Protein AF-N0AZV4-F1 (afdb_monomer_lite)

Structure (mmCIF, N/CA/C/O backbone):
data_AF-N0AZV4-F1
#
_entry.id   AF-N0AZV4-F1
#
loop_
_atom_site.group_PDB
_atom_site.id
_atom_site.type_symbol
_atom_site.label_atom_id
_atom_site.label_alt_id
_atom_site.label_comp_id
_atom_site.label_asym_id
_atom_site.label_entity_id
_atom_site.label_seq_id
_atom_site.pdbx_PDB_ins_code
_atom_site.Cartn_x
_atom_site.Cartn_y
_atom_site.Cartn_z
_atom_site.occupancy
_atom_site.B_iso_or_equiv
_atom_site.auth_seq_id
_atom_site.auth_comp_id
_atom_site.auth_asym_id
_atom_site.auth_atom_id
_atom_site.pdbx_PDB_model_num
ATOM 1 N N . MET A 1 1 ? -8.189 14.325 -25.756 1.00 45.78 1 MET A N 1
ATOM 2 C CA . MET A 1 1 ? -7.989 13.618 -24.470 1.00 45.78 1 MET A CA 1
ATOM 3 C C . MET A 1 1 ? -6.565 13.884 -24.007 1.00 45.78 1 MET A C 1
ATOM 5 O O . MET A 1 1 ? -5.640 13.438 -24.674 1.00 45.78 1 MET A O 1
ATOM 9 N N . ALA A 1 2 ? -6.369 14.674 -22.948 1.00 57.88 2 ALA A N 1
ATOM 10 C CA . ALA A 1 2 ? -5.029 14.943 -22.431 1.00 57.88 2 ALA A CA 1
ATOM 11 C C . ALA A 1 2 ? -4.449 13.650 -21.839 1.00 57.88 2 ALA A C 1
ATOM 13 O O . ALA A 1 2 ? -5.043 13.038 -20.949 1.00 57.88 2 ALA A O 1
ATOM 14 N N . LYS A 1 3 ? -3.314 13.203 -22.378 1.00 57.72 3 LYS A N 1
ATOM 15 C CA . LYS A 1 3 ? -2.572 12.045 -21.879 1.00 57.72 3 LYS A CA 1
ATOM 16 C C . LYS A 1 3 ? -2.092 12.398 -20.470 1.00 57.72 3 LYS A C 1
ATOM 18 O O . LYS A 1 3 ? -1.227 13.253 -20.327 1.00 57.72 3 LYS A O 1
ATOM 23 N N . ARG A 1 4 ? -2.692 11.797 -19.435 1.00 60.66 4 ARG A N 1
ATOM 24 C CA . ARG A 1 4 ? -2.234 11.973 -18.048 1.00 60.66 4 ARG A CA 1
ATOM 25 C C . ARG A 1 4 ? -0.756 11.600 -17.988 1.00 60.66 4 ARG A C 1
ATOM 27 O O . ARG A 1 4 ? -0.390 10.487 -18.372 1.00 60.66 4 ARG A O 1
ATOM 34 N N . GLU A 1 5 ? 0.077 12.538 -17.551 1.00 63.75 5 GLU A N 1
ATOM 35 C CA . GLU A 1 5 ? 1.502 12.299 -17.363 1.00 63.75 5 GLU A CA 1
ATOM 36 C C . GLU A 1 5 ? 1.699 11.099 -16.438 1.00 63.75 5 GLU A C 1
ATOM 38 O O . GLU A 1 5 ? 1.041 10.958 -15.401 1.00 63.75 5 GLU A O 1
ATOM 43 N N . ARG A 1 6 ? 2.576 10.179 -16.845 1.00 60.81 6 ARG A N 1
ATOM 44 C CA . ARG A 1 6 ? 2.829 8.953 -16.095 1.00 60.81 6 ARG A CA 1
ATOM 45 C C . ARG A 1 6 ? 3.603 9.331 -14.834 1.00 60.81 6 ARG A C 1
ATOM 47 O O . ARG A 1 6 ? 4.824 9.444 -14.882 1.00 60.81 6 ARG A O 1
ATOM 54 N N . ARG A 1 7 ? 2.893 9.523 -13.716 1.00 66.44 7 ARG A N 1
ATOM 55 C CA . ARG A 1 7 ? 3.500 9.741 -12.394 1.00 66.44 7 ARG A CA 1
ATOM 56 C C . ARG A 1 7 ? 4.497 8.606 -12.123 1.00 66.44 7 ARG A C 1
ATOM 58 O O . ARG A 1 7 ? 4.108 7.439 -12.037 1.00 66.44 7 ARG A O 1
ATOM 65 N N . LYS A 1 8 ? 5.792 8.928 -12.056 1.00 71.69 8 LYS A N 1
ATOM 66 C CA . LYS A 1 8 ? 6.832 7.988 -11.623 1.00 71.69 8 LYS A CA 1
ATOM 67 C C . LYS A 1 8 ? 6.859 8.004 -10.099 1.00 71.69 8 LYS A C 1
ATOM 69 O O . LYS A 1 8 ? 7.333 8.963 -9.506 1.00 71.69 8 LYS A O 1
ATOM 74 N N . PHE A 1 9 ? 6.337 6.953 -9.478 1.00 77.19 9 PHE A N 1
ATOM 75 C CA . PHE A 1 9 ? 6.478 6.755 -8.038 1.00 77.19 9 PHE A CA 1
ATOM 76 C C . PHE A 1 9 ? 7.834 6.107 -7.760 1.00 77.19 9 PHE A C 1
ATOM 78 O O . PHE A 1 9 ? 8.095 5.004 -8.257 1.00 77.19 9 PHE A O 1
ATOM 85 N N . THR A 1 10 ? 8.687 6.796 -7.003 1.00 83.88 10 THR A N 1
ATOM 86 C CA . THR A 1 10 ? 9.971 6.261 -6.531 1.00 83.88 10 THR A CA 1
ATOM 87 C C . THR A 1 10 ? 9.743 5.095 -5.573 1.00 83.88 10 THR A C 1
ATOM 89 O O . THR A 1 10 ? 8.654 4.927 -5.018 1.00 83.88 10 THR A O 1
ATOM 92 N N . GLU A 1 11 ? 10.753 4.248 -5.395 1.00 80.38 11 GLU A N 1
ATOM 93 C CA . GLU A 1 11 ? 10.661 3.123 -4.459 1.00 80.38 11 GLU A CA 1
ATOM 94 C C . GLU A 1 11 ? 10.489 3.602 -3.014 1.00 80.38 11 GLU A C 1
ATOM 96 O O . GLU A 1 11 ? 9.653 3.063 -2.294 1.00 80.38 11 GLU A O 1
ATOM 101 N N . GLU A 1 12 ? 11.160 4.689 -2.627 1.00 81.25 12 GLU A N 1
ATOM 102 C CA . GLU A 1 12 ? 10.981 5.336 -1.321 1.00 81.25 12 GLU A CA 1
ATOM 103 C C . GLU A 1 12 ? 9.532 5.771 -1.086 1.00 81.25 12 GLU A C 1
ATOM 105 O O . GLU A 1 12 ? 8.976 5.520 -0.018 1.00 81.25 12 GLU A O 1
ATOM 110 N N . PHE A 1 13 ? 8.884 6.357 -2.099 1.00 85.94 13 PHE A N 1
ATOM 111 C CA . PHE A 1 13 ? 7.482 6.753 -2.001 1.00 85.94 13 PHE A CA 1
ATOM 112 C C . PHE A 1 13 ? 6.572 5.539 -1.793 1.00 85.94 13 PHE A C 1
ATOM 114 O O . PHE A 1 13 ? 5.708 5.550 -0.918 1.00 85.94 13 PHE A O 1
ATOM 121 N N . LYS A 1 14 ? 6.779 4.459 -2.558 1.00 86.38 14 LYS A N 1
ATOM 122 C CA . LYS A 1 14 ? 6.003 3.218 -2.393 1.00 86.38 14 LYS A CA 1
ATOM 123 C C . LYS A 1 14 ? 6.192 2.635 -0.995 1.00 86.38 14 LYS A C 1
ATOM 125 O O . LYS A 1 14 ? 5.209 2.236 -0.375 1.00 86.38 14 LYS A O 1
ATOM 130 N N . ASN A 1 15 ? 7.423 2.645 -0.487 1.00 85.25 15 ASN A N 1
ATOM 131 C CA . ASN A 1 15 ? 7.734 2.184 0.861 1.00 85.25 15 ASN A CA 1
ATOM 132 C C . ASN A 1 15 ? 7.012 3.025 1.912 1.00 85.25 15 ASN A C 1
ATOM 134 O O . ASN A 1 15 ? 6.369 2.452 2.784 1.00 85.25 15 ASN A O 1
ATOM 138 N N . GLN A 1 16 ? 7.025 4.355 1.795 1.00 87.88 16 GLN A N 1
ATOM 139 C CA . GLN A 1 16 ? 6.276 5.232 2.700 1.00 87.88 16 GLN A CA 1
ATOM 140 C C . GLN A 1 16 ? 4.774 4.917 2.693 1.00 87.88 16 GLN A C 1
ATOM 142 O O . GLN A 1 16 ? 4.178 4.780 3.758 1.00 87.88 16 GLN A O 1
ATOM 147 N N . MET A 1 17 ? 4.164 4.717 1.520 1.00 89.75 17 MET A N 1
ATOM 148 C CA . MET A 1 17 ? 2.736 4.374 1.424 1.00 89.75 17 MET A CA 1
ATOM 149 C C . MET A 1 17 ? 2.406 3.035 2.095 1.00 89.75 17 MET A C 1
ATOM 151 O O . MET A 1 17 ? 1.404 2.919 2.802 1.00 89.75 17 MET A O 1
ATOM 155 N N . VAL A 1 18 ? 3.252 2.020 1.900 1.00 87.38 18 VAL A N 1
ATOM 156 C CA . VAL A 1 18 ? 3.074 0.711 2.543 1.00 87.38 18 VAL A CA 1
ATOM 157 C C . VAL A 1 18 ? 3.298 0.808 4.052 1.00 87.38 18 VAL A C 1
ATOM 159 O O . VAL A 1 18 ? 2.534 0.219 4.809 1.00 87.38 18 VAL A O 1
ATOM 162 N N . GLN A 1 19 ? 4.284 1.581 4.509 1.00 87.06 19 GLN A N 1
ATOM 163 C CA . GLN A 1 19 ? 4.529 1.813 5.934 1.00 87.06 19 GLN A CA 1
ATOM 164 C C . GLN A 1 19 ? 3.340 2.505 6.609 1.00 87.06 19 GLN A C 1
ATOM 166 O O . GLN A 1 19 ? 2.943 2.095 7.692 1.00 87.06 19 GLN A O 1
ATOM 171 N N . LEU A 1 20 ? 2.708 3.494 5.967 1.00 89.31 20 LEU A N 1
ATOM 172 C CA . LEU A 1 20 ? 1.473 4.105 6.480 1.00 89.31 20 LEU A CA 1
ATOM 173 C C . LEU A 1 20 ? 0.356 3.067 6.647 1.00 89.31 20 LEU A C 1
ATOM 175 O O . LEU A 1 20 ? -0.324 3.056 7.671 1.00 89.31 20 LEU A O 1
ATOM 179 N N . TYR A 1 21 ? 0.202 2.167 5.672 1.00 88.38 21 TYR A N 1
ATOM 180 C CA . TYR A 1 21 ? -0.770 1.079 5.754 1.00 88.38 21 TYR A CA 1
ATOM 181 C C . TYR A 1 21 ? -0.453 0.096 6.897 1.00 88.38 21 TYR A C 1
ATOM 183 O O . TYR A 1 21 ? -1.351 -0.281 7.648 1.00 88.38 21 TYR A O 1
ATOM 191 N N . LEU A 1 22 ? 0.818 -0.281 7.072 1.00 84.19 22 LEU A N 1
ATOM 192 C CA . LEU A 1 22 ? 1.267 -1.161 8.160 1.00 84.19 22 LEU A CA 1
ATOM 193 C C . LEU A 1 22 ? 1.136 -0.508 9.545 1.00 84.19 22 LEU A C 1
ATOM 195 O O . LEU A 1 22 ? 0.825 -1.197 10.510 1.00 84.19 22 LEU A O 1
ATOM 199 N N . ASN A 1 23 ? 1.291 0.816 9.631 1.00 86.94 23 ASN A N 1
ATOM 200 C CA . ASN A 1 23 ? 1.076 1.607 10.848 1.00 86.94 23 ASN A CA 1
ATOM 201 C C . ASN A 1 23 ? -0.412 1.757 11.233 1.00 86.94 23 ASN A C 1
ATOM 203 O O . ASN A 1 23 ? -0.729 2.458 12.190 1.00 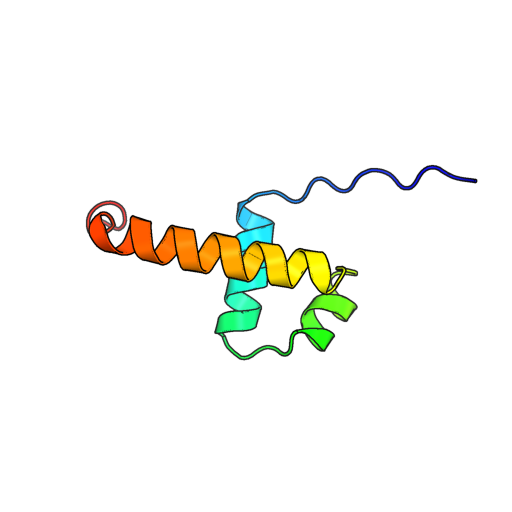86.94 23 ASN A O 1
ATOM 207 N N . GLY A 1 24 ? -1.335 1.122 10.501 1.00 87.50 24 GLY A N 1
ATOM 208 C CA . GLY A 1 24 ? -2.766 1.114 10.815 1.00 87.50 24 GLY A CA 1
ATOM 209 C C . GLY A 1 24 ? -3.582 2.204 10.119 1.00 87.50 24 GLY A C 1
ATOM 210 O O . GLY A 1 24 ? -4.784 2.311 10.364 1.00 87.50 24 GLY A O 1
ATOM 211 N N . LYS A 1 25 ? -2.977 2.994 9.220 1.00 88.56 25 LYS A N 1
ATOM 212 C CA . LYS A 1 25 ? -3.712 3.970 8.404 1.00 88.56 25 LYS A CA 1
ATOM 213 C C . LYS A 1 25 ? -4.571 3.220 7.378 1.00 88.56 25 LYS A C 1
ATOM 215 O O . LYS A 1 25 ? -4.116 2.281 6.717 1.00 88.56 25 LYS A O 1
ATOM 220 N N . SER A 1 26 ? -5.837 3.611 7.241 1.00 89.06 26 SER A N 1
ATOM 221 C CA . SER A 1 26 ? -6.768 2.898 6.360 1.00 89.06 26 SER A CA 1
ATOM 222 C C . SER A 1 26 ? -6.379 3.069 4.891 1.00 89.06 26 SER A C 1
ATOM 224 O O . SER A 1 26 ? -6.057 4.172 4.444 1.00 89.06 26 SER A O 1
ATOM 226 N N . ARG A 1 27 ? -6.484 1.991 4.098 1.00 88.56 27 ARG A N 1
ATOM 227 C CA . ARG A 1 27 ? -6.200 2.025 2.649 1.00 88.56 27 ARG A CA 1
ATOM 228 C C . ARG A 1 27 ? -6.968 3.140 1.950 1.00 88.56 27 ARG A C 1
ATOM 230 O O . ARG A 1 27 ? -6.413 3.798 1.080 1.00 88.56 27 ARG A O 1
ATOM 237 N N . GLN A 1 28 ? -8.229 3.357 2.329 1.00 88.31 28 GLN A N 1
ATOM 238 C CA . GLN A 1 28 ? -9.081 4.377 1.712 1.00 88.31 28 GLN A CA 1
ATOM 239 C C . GLN A 1 28 ? -8.571 5.797 1.959 1.00 88.31 28 GLN A C 1
ATOM 241 O O . GLN A 1 28 ? -8.706 6.646 1.082 1.00 88.31 28 GLN A O 1
ATOM 246 N N . GLU A 1 29 ? -7.984 6.047 3.126 1.00 90.12 29 GLU A N 1
ATOM 247 C CA . GLU A 1 29 ? -7.422 7.348 3.477 1.00 90.12 29 GLU A CA 1
ATOM 248 C C . GLU A 1 29 ? -6.158 7.620 2.660 1.00 90.12 29 GLU A C 1
ATOM 250 O O . GLU A 1 29 ? -6.080 8.642 1.990 1.00 90.12 29 GLU A O 1
ATOM 255 N N . ILE A 1 30 ? -5.245 6.645 2.585 1.00 89.62 30 ILE A N 1
ATOM 256 C CA . ILE A 1 30 ? -4.023 6.724 1.764 1.00 89.62 30 ILE A CA 1
ATOM 257 C C . ILE A 1 30 ? -4.373 6.912 0.277 1.00 89.62 30 ILE A C 1
ATOM 259 O O . ILE A 1 30 ? -3.785 7.733 -0.421 1.00 89.62 30 ILE A O 1
ATOM 263 N N . ILE A 1 31 ? -5.367 6.172 -0.217 1.00 89.56 31 ILE A N 1
ATOM 264 C CA . ILE A 1 31 ? -5.858 6.276 -1.597 1.00 89.56 31 ILE A CA 1
ATOM 265 C C . ILE A 1 31 ? -6.393 7.675 -1.902 1.00 89.56 31 ILE A C 1
ATOM 267 O O . ILE A 1 31 ? -6.095 8.214 -2.965 1.00 89.56 31 ILE A O 1
ATOM 271 N N . ARG A 1 32 ? -7.170 8.258 -0.984 1.00 88.88 32 ARG A N 1
ATOM 272 C CA . ARG A 1 32 ? -7.759 9.592 -1.149 1.00 88.88 32 ARG A CA 1
ATOM 273 C C . ARG A 1 32 ? -6.726 10.707 -1.021 1.00 88.88 32 ARG A C 1
ATOM 275 O O . ARG A 1 32 ? -6.731 11.613 -1.843 1.00 88.88 32 ARG A O 1
ATOM 282 N N . GLU A 1 33 ? -5.857 10.632 -0.018 1.00 88.94 33 GLU A N 1
ATOM 283 C CA . GLU A 1 33 ? -4.842 11.648 0.287 1.00 88.94 33 GLU A CA 1
ATOM 284 C C . GLU A 1 33 ? -3.790 11.750 -0.826 1.00 88.94 33 GLU A C 1
ATOM 286 O O . GLU A 1 33 ? -3.400 12.847 -1.216 1.00 88.94 33 GLU A O 1
ATOM 291 N N . TYR A 1 34 ? -3.389 10.609 -1.393 1.00 87.25 34 TYR A N 1
ATOM 292 C CA . TYR A 1 34 ? -2.331 10.539 -2.405 1.00 87.25 34 TYR A CA 1
ATOM 293 C C . TYR A 1 34 ? -2.841 10.268 -3.830 1.00 87.25 34 TYR A C 1
ATOM 295 O O . TYR A 1 34 ? -2.029 10.059 -4.735 1.00 87.25 34 TYR A O 1
ATOM 303 N N . ASP A 1 35 ? -4.164 10.272 -4.046 1.00 86.06 35 ASP A N 1
ATOM 304 C CA . ASP A 1 35 ? -4.809 10.005 -5.345 1.00 86.06 35 ASP A CA 1
ATOM 305 C C . ASP A 1 35 ? -4.282 8.703 -5.993 1.00 86.06 35 ASP A C 1
ATOM 307 O O . ASP A 1 35 ? -3.912 8.634 -7.171 1.00 86.06 35 ASP A O 1
ATOM 311 N N . LEU A 1 36 ? -4.166 7.656 -5.170 1.00 85.38 36 LEU A N 1
ATOM 312 C CA . LEU A 1 36 ? -3.644 6.348 -5.561 1.00 85.38 36 LEU A CA 1
ATOM 313 C C . LEU A 1 36 ? -4.778 5.407 -5.946 1.00 85.38 36 LEU A C 1
ATOM 315 O O . LEU A 1 36 ? -5.880 5.473 -5.419 1.00 85.38 36 LEU A O 1
ATOM 319 N N . THR A 1 37 ? -4.502 4.449 -6.830 1.00 87.81 37 THR A N 1
ATOM 320 C CA . THR A 1 37 ? -5.478 3.381 -7.075 1.00 87.81 37 THR A CA 1
ATOM 321 C C . THR A 1 37 ? -5.330 2.276 -6.025 1.00 87.81 37 THR A C 1
ATOM 323 O O . THR A 1 37 ? -4.199 1.930 -5.663 1.00 87.81 37 THR A O 1
ATOM 326 N N . PRO A 1 38 ? -6.438 1.664 -5.562 1.00 86.56 38 PRO A N 1
ATOM 327 C CA . PRO A 1 38 ? -6.388 0.555 -4.607 1.00 86.56 38 PRO A CA 1
ATOM 328 C C . PRO A 1 38 ? -5.515 -0.599 -5.103 1.00 86.56 38 PRO A C 1
ATOM 330 O O . PRO A 1 38 ? -4.738 -1.160 -4.338 1.00 86.56 3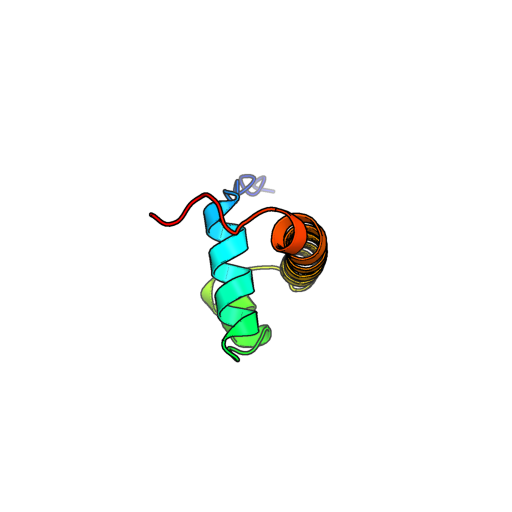8 PRO A O 1
ATOM 333 N N . SER A 1 39 ? -5.575 -0.900 -6.402 1.00 87.50 39 SER A N 1
ATOM 334 C CA . SER A 1 39 ? -4.772 -1.954 -7.023 1.00 87.50 39 SER A CA 1
ATOM 335 C C . SER A 1 39 ? -3.271 -1.655 -7.018 1.00 87.50 39 SER A C 1
ATOM 337 O O . SER A 1 39 ? -2.474 -2.588 -6.948 1.00 87.50 39 SER A O 1
ATOM 339 N N . SER A 1 40 ? -2.861 -0.383 -7.107 1.00 86.38 40 SER A N 1
ATOM 340 C CA . SER A 1 40 ? -1.446 -0.012 -6.978 1.00 86.38 40 SER A CA 1
ATOM 341 C C . SER A 1 40 ? -0.945 -0.253 -5.559 1.00 86.38 40 SER A C 1
ATOM 343 O O . SER A 1 40 ? 0.111 -0.858 -5.395 1.00 86.38 40 SER A O 1
ATOM 345 N N . LEU A 1 41 ? -1.712 0.182 -4.552 1.00 88.38 41 LEU A N 1
ATOM 346 C CA . LEU A 1 41 ? -1.336 0.017 -3.150 1.00 88.38 41 LEU A CA 1
ATOM 347 C C . LEU A 1 41 ? -1.226 -1.466 -2.780 1.00 88.38 41 LEU A C 1
ATOM 349 O O . LEU A 1 41 ? -0.218 -1.873 -2.218 1.00 88.38 41 LEU A O 1
ATOM 353 N N . ASP A 1 42 ? -2.208 -2.282 -3.164 1.00 88.75 42 ASP A N 1
ATOM 354 C CA . ASP A 1 42 ? -2.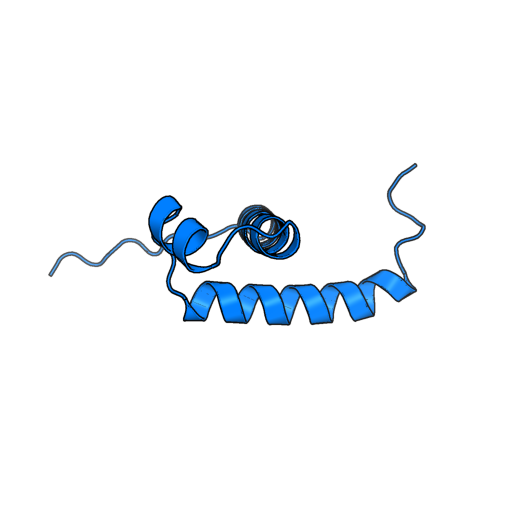222 -3.720 -2.871 1.00 88.75 42 ASP A CA 1
ATOM 355 C C . ASP A 1 42 ? -1.007 -4.449 -3.482 1.00 88.75 42 ASP A C 1
ATOM 357 O O . ASP A 1 42 ? -0.310 -5.204 -2.801 1.00 88.75 42 ASP A O 1
ATOM 361 N N . LYS A 1 43 ? -0.654 -4.112 -4.733 1.00 88.94 43 LYS A N 1
ATOM 362 C CA . LYS A 1 43 ? 0.572 -4.610 -5.381 1.00 88.94 43 LYS A CA 1
ATOM 363 C C . LYS A 1 43 ? 1.835 -4.221 -4.616 1.00 88.94 43 LYS A C 1
ATOM 365 O O . LYS A 1 43 ? 2.727 -5.054 -4.478 1.00 88.94 43 LYS A O 1
ATOM 370 N N . TRP A 1 44 ? 1.937 -2.979 -4.143 1.00 89.69 44 TRP A N 1
ATOM 371 C CA . TRP A 1 44 ? 3.108 -2.516 -3.393 1.00 89.69 44 TRP A CA 1
ATOM 372 C C . TRP A 1 44 ? 3.204 -3.173 -2.019 1.00 89.69 44 TRP A C 1
ATOM 374 O O . TRP A 1 44 ? 4.292 -3.577 -1.627 1.00 89.69 44 TRP A O 1
ATOM 384 N N . VAL A 1 45 ? 2.077 -3.352 -1.324 1.00 87.50 45 VAL A N 1
ATOM 385 C CA . VAL A 1 45 ? 2.021 -4.071 -0.044 1.00 87.50 45 VAL A CA 1
ATOM 386 C C . VAL A 1 45 ? 2.502 -5.510 -0.229 1.00 87.50 45 VAL A C 1
ATOM 388 O O . VAL A 1 45 ? 3.397 -5.944 0.490 1.00 87.50 45 VAL A O 1
ATOM 391 N N . GLY A 1 46 ? 1.990 -6.228 -1.235 1.00 85.62 46 GLY A N 1
ATOM 392 C CA . GLY A 1 46 ? 2.432 -7.591 -1.538 1.00 85.62 46 GLY A CA 1
ATOM 393 C C . GLY A 1 46 ? 3.921 -7.671 -1.888 1.00 85.62 46 GLY A C 1
ATOM 394 O O . GLY A 1 46 ? 4.640 -8.495 -1.327 1.00 85.62 46 GLY A O 1
ATOM 395 N N . GLN A 1 47 ? 4.410 -6.778 -2.757 1.00 84.38 47 GLN A N 1
ATOM 396 C CA . GLN A 1 47 ? 5.833 -6.708 -3.112 1.00 84.38 47 GLN A CA 1
ATOM 397 C C . GLN A 1 47 ? 6.718 -6.437 -1.894 1.00 84.38 47 GLN A C 1
ATOM 399 O O . GLN A 1 47 ? 7.740 -7.095 -1.730 1.00 84.38 47 GLN A O 1
ATOM 404 N N . MET A 1 48 ? 6.318 -5.508 -1.028 1.00 82.69 48 MET A N 1
ATOM 405 C CA . MET A 1 48 ? 7.101 -5.104 0.133 1.00 82.69 48 MET A CA 1
ATOM 406 C C . MET A 1 48 ? 7.070 -6.154 1.245 1.00 82.69 48 MET A C 1
ATOM 408 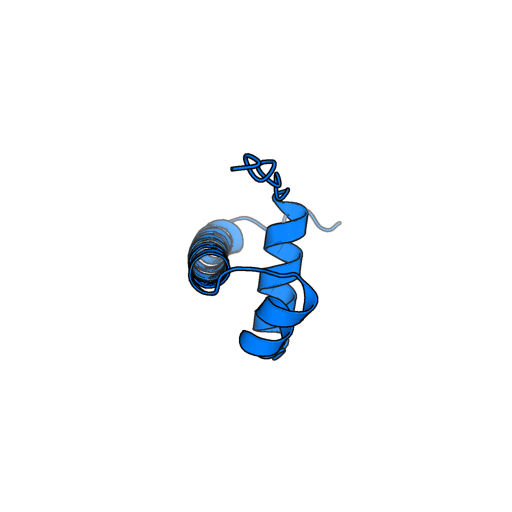O O . MET A 1 48 ? 8.080 -6.343 1.910 1.00 82.69 48 MET A O 1
ATOM 412 N N . ILE A 1 49 ? 5.964 -6.878 1.442 1.00 78.81 49 ILE A N 1
ATOM 413 C CA . ILE A 1 49 ? 5.912 -8.017 2.373 1.00 78.81 49 ILE A CA 1
ATOM 414 C C . ILE A 1 49 ? 6.854 -9.119 1.894 1.00 78.81 49 ILE A C 1
ATOM 416 O O . ILE A 1 49 ? 7.680 -9.596 2.664 1.00 78.81 49 ILE A O 1
ATOM 420 N N . VAL A 1 50 ? 6.777 -9.487 0.614 1.00 77.88 50 VAL A N 1
ATOM 421 C CA . VAL A 1 50 ? 7.652 -10.506 0.025 1.00 77.88 50 VAL A CA 1
ATOM 422 C C . VAL A 1 50 ? 9.118 -10.074 0.116 1.00 77.88 50 VAL A C 1
ATOM 424 O O . VAL A 1 50 ? 9.947 -10.842 0.596 1.00 77.88 50 VAL A O 1
ATOM 427 N N . LEU A 1 51 ? 9.435 -8.825 -0.242 1.00 73.81 51 LEU A N 1
ATOM 428 C CA . LEU A 1 51 ? 10.773 -8.257 -0.069 1.00 73.81 51 LEU A CA 1
ATOM 429 C C . LEU A 1 51 ? 11.215 -8.304 1.392 1.00 73.81 51 LEU A C 1
ATOM 431 O O . LEU A 1 51 ? 12.286 -8.831 1.651 1.00 73.81 51 LEU A O 1
ATOM 435 N N . ASN A 1 52 ? 10.401 -7.852 2.349 1.00 68.06 52 ASN A N 1
ATOM 436 C CA . ASN A 1 52 ? 10.737 -7.899 3.775 1.00 68.06 52 ASN A CA 1
ATOM 437 C C . ASN A 1 52 ? 10.947 -9.327 4.288 1.00 68.06 52 A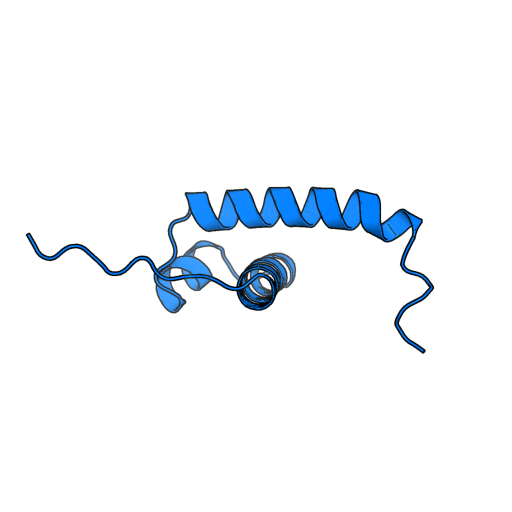SN A C 1
ATOM 439 O O . ASN A 1 52 ? 11.816 -9.539 5.124 1.00 68.06 52 ASN A O 1
ATOM 443 N N . LEU A 1 53 ? 10.221 -10.322 3.776 1.00 66.44 53 LEU A N 1
ATOM 444 C CA . LEU A 1 53 ? 10.429 -11.727 4.138 1.00 66.44 53 LEU A CA 1
ATOM 445 C C . LEU A 1 53 ? 11.773 -12.268 3.619 1.00 66.44 53 LEU A C 1
ATOM 447 O O . LEU A 1 53 ? 12.427 -13.052 4.307 1.00 66.44 53 LEU A O 1
ATOM 451 N N . TYR A 1 54 ? 12.227 -11.820 2.446 1.00 62.78 54 TYR A N 1
ATOM 452 C CA . TYR A 1 54 ? 13.552 -12.167 1.912 1.00 62.78 54 TYR A CA 1
ATOM 453 C C . TYR A 1 54 ? 14.690 -11.351 2.551 1.00 62.78 54 TYR A C 1
ATOM 455 O O . TYR A 1 54 ? 15.791 -11.857 2.763 1.00 62.78 54 TYR A O 1
ATOM 463 N N . HIS A 1 55 ? 14.406 -10.104 2.902 1.00 58.50 55 HIS A N 1
ATOM 464 C CA . HIS A 1 55 ? 15.312 -9.121 3.487 1.00 58.50 55 HIS A CA 1
ATOM 465 C C . HIS A 1 55 ? 15.502 -9.364 4.996 1.00 58.50 55 HIS A C 1
ATOM 467 O O . HIS A 1 55 ? 16.607 -9.294 5.513 1.00 58.50 55 HIS A O 1
ATOM 473 N N . SER A 1 56 ? 14.483 -9.810 5.728 1.00 54.09 56 SER A N 1
ATOM 474 C CA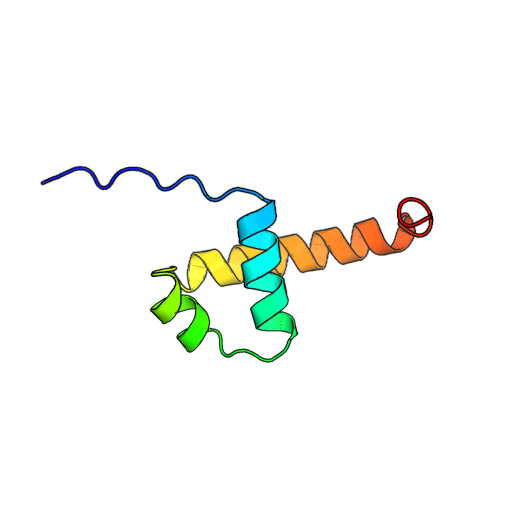 . SER A 1 56 ? 14.600 -10.150 7.155 1.00 54.09 56 SER A CA 1
ATOM 475 C C . SER A 1 56 ? 15.577 -11.307 7.425 1.00 54.09 56 SER A C 1
ATOM 477 O O . SER A 1 56 ? 16.087 -11.418 8.536 1.00 54.09 56 SER A O 1
ATOM 479 N N . ARG A 1 57 ? 15.942 -12.110 6.411 1.00 53.28 57 ARG A N 1
ATOM 480 C CA . ARG A 1 57 ? 17.035 -13.095 6.525 1.00 53.28 57 ARG A CA 1
ATOM 481 C C . ARG A 1 57 ? 18.446 -12.510 6.354 1.00 53.28 57 ARG A C 1
ATOM 483 O O . ARG A 1 57 ? 19.402 -13.241 6.571 1.00 53.28 57 ARG A O 1
ATOM 490 N N . ASN A 1 58 ? 18.592 -11.237 5.975 1.00 49.72 58 ASN A N 1
ATOM 491 C CA . ASN A 1 58 ? 19.889 -10.619 5.658 1.00 49.72 58 ASN A CA 1
ATOM 492 C C . ASN A 1 58 ? 20.103 -9.185 6.182 1.00 49.72 58 ASN A C 1
ATOM 494 O O . ASN A 1 58 ? 21.164 -8.633 5.929 1.00 49.72 58 ASN A O 1
ATOM 498 N N . TYR A 1 59 ? 19.167 -8.556 6.902 1.00 46.34 59 TYR A N 1
ATOM 499 C CA . TYR A 1 59 ? 19.260 -7.119 7.231 1.00 46.34 59 TYR A CA 1
ATOM 500 C C . TYR A 1 59 ? 19.524 -6.801 8.707 1.00 46.34 59 TYR A C 1
ATOM 502 O O . TYR A 1 59 ? 19.040 -5.812 9.243 1.00 46.34 59 TYR A O 1
ATOM 510 N N . LEU A 1 60 ? 20.391 -7.594 9.341 1.00 47.03 60 LEU A N 1
ATOM 511 C CA . LEU A 1 60 ? 21.092 -7.177 10.563 1.00 47.03 60 LEU A CA 1
ATOM 512 C C . LEU A 1 60 ? 22.366 -6.344 10.263 1.00 47.03 60 LEU A C 1
ATOM 514 O O . LEU A 1 60 ? 23.198 -6.183 11.147 1.00 47.03 60 LEU A O 1
ATOM 518 N N . ILE A 1 61 ? 22.571 -5.863 9.025 1.00 43.41 61 ILE A N 1
ATOM 519 C CA . ILE A 1 61 ? 23.863 -5.291 8.576 1.00 43.41 61 ILE A CA 1
ATOM 520 C C . ILE A 1 61 ? 23.818 -3.879 7.971 1.00 43.41 61 ILE A C 1
ATOM 522 O O . ILE A 1 61 ? 24.833 -3.449 7.437 1.00 43.41 61 ILE A O 1
ATOM 526 N N . ILE A 1 62 ? 22.713 -3.126 8.034 1.00 38.00 62 ILE A N 1
ATOM 527 C CA . ILE A 1 62 ? 22.722 -1.732 7.520 1.00 38.00 62 ILE A CA 1
ATOM 528 C C . ILE A 1 62 ? 22.027 -0.692 8.406 1.00 38.00 62 ILE A C 1
ATOM 530 O O . ILE A 1 62 ? 21.551 0.329 7.920 1.00 38.00 62 ILE A O 1
ATOM 534 N N . THR A 1 63 ? 22.031 -0.896 9.720 1.00 40.06 63 THR A N 1
ATOM 535 C CA . THR A 1 63 ? 21.818 0.209 10.666 1.00 40.06 63 THR A CA 1
ATOM 536 C C . THR A 1 63 ? 22.852 0.128 11.789 1.00 40.06 63 THR A C 1
ATOM 538 O O . THR A 1 63 ? 22.544 -0.367 12.872 1.00 40.06 63 THR A O 1
ATOM 541 N N . SER A 1 64 ? 24.087 0.561 11.516 1.00 34.75 64 SER A N 1
ATOM 542 C CA . SER A 1 64 ? 25.080 0.937 12.530 1.00 34.75 64 SER A CA 1
ATOM 543 C C . SER A 1 64 ? 26.038 1.987 11.987 1.00 34.75 64 SER A C 1
ATOM 545 O O . SER A 1 64 ? 26.214 2.032 10.750 1.00 34.75 64 SER A O 1
#

Secondary structure (DSSP, 8-state):
----------HHHHHHHHHHHHTT--HHHHHHHTT--HHHHHHHHHHHHHHHHHHTTT-SSS--

Radius of gyration: 14.17 Å; chains: 1; bounding box: 34×28×37 Å

pLDDT: mean 75.79, std 16.22, range [34.75, 90.12]

Sequence (64 aa):
MAKRERRKFTEEFKNQMVQLYLNGKSRQEIIREYDLTPSSLDKWVGQMIVLNLYHSRNYLIITS

Foldseek 3Di:
DDDPPDDDQDLVNLVVLLVCVVVVNDLVVSCVVVVHDSVSNVVSNVVVVVVCVVCVVPPPPPDD